Protein AF-A0A7S0M4J5-F1 (afdb_monomer)

Solvent-accessible surface area (backbone atoms only — not comparable to full-atom values): 5878 Å² total; per-residue (Å²): 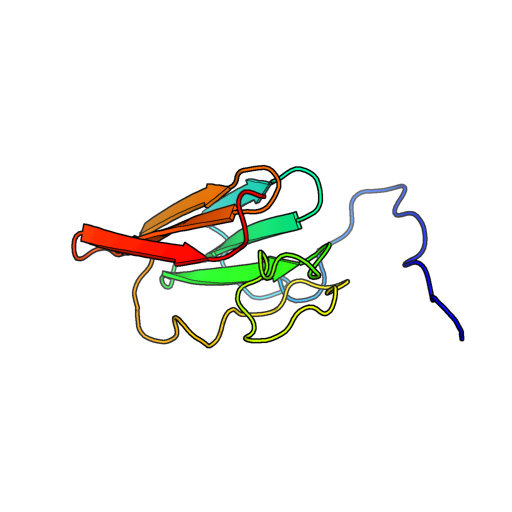135,87,80,81,70,76,76,86,80,89,62,94,67,88,58,56,75,46,85,89,55,61,70,74,47,77,42,62,32,78,52,32,39,39,37,34,29,77,84,17,48,45,29,24,28,34,58,9,75,47,28,38,48,49,73,90,51,46,64,64,36,96,42,45,37,73,29,68,83,49,67,94,48,47,40,71,48,73,48,52,44,72,30,33,30,39,37,30,30,75,89,65,56,73,48,77,41,38,41,94,121

Radius of gyration: 13.43 Å; Cα contacts (8 Å, |Δi|>4): 211; chains: 1; bounding box: 35×23×41 Å

InterPro domains:
  IPR000408 Regulator of chromosome condensation, RCC1 [PR00633] (29-47)
  IPR000408 Regulator of chromosome condensation, RCC1 [PR00633] (87-101)
  IPR000408 Regulator of chromosome condensation, RCC1 [PS50012] (40-91)
  IPR009091 Regulator of chromosome condensation 1/beta-lactamase-inhibitor protein II [G3DSA:2.130.10.30] (1-101)
  IPR009091 Regulator of chromosome condensation 1/beta-lactamase-inhibitor protein II [SSF50985] (10-99)
  IPR051625 Diverse Signaling and Regulatory Domain-Containing Protein [PTHR22872] (8-99)

pLDDT: mean 92.45, std 12.15, range [38.06, 98.62]

Nearest PDB structures (foldseek):
  8gqe-assembly1_B  TM=9.887E-01  e=7.388E-09  Arabidopsis thaliana
  4d9s-assembly1_A  TM=9.841E-01  e=1.483E-08  Arabidopsis thaliana
  6xzm-assembly2_B  TM=9.763E-01  e=1.765E-08  Arabidopsis thaliana
  6xzl-assembly1_A  TM=9.834E-01  e=2.808E-08  Arabidopsis thaliana
  6xzn-assembly2_B  TM=9.716E-01  e=7.532E-08  Arabidopsis thaliana

Organism: NCBI:txid233186

Structure (mmCIF, N/CA/C/O backbone):
data_AF-A0A7S0M4J5-F1
#
_entry.id   AF-A0A7S0M4J5-F1
#
loop_
_atom_site.group_PDB
_atom_site.id
_atom_site.type_symbol
_atom_site.label_atom_id
_atom_site.label_alt_id
_atom_site.label_comp_id
_atom_site.label_asym_id
_atom_site.label_entity_id
_atom_site.label_seq_id
_atom_site.pdbx_PDB_ins_code
_atom_site.Cartn_x
_atom_site.Cartn_y
_atom_site.Cartn_z
_atom_site.occupancy
_atom_site.B_iso_or_equiv
_atom_site.auth_seq_id
_atom_site.auth_comp_id
_atom_site.auth_asym_id
_atom_site.auth_atom_id
_atom_site.pdbx_PDB_model_num
ATOM 1 N N . ALA A 1 1 ? 12.389 -11.915 -22.606 1.00 38.06 1 ALA A N 1
ATOM 2 C CA . ALA A 1 1 ? 11.613 -11.831 -21.350 1.00 38.06 1 ALA A CA 1
ATOM 3 C C . ALA A 1 1 ? 10.851 -10.507 -21.329 1.00 38.06 1 ALA A C 1
ATOM 5 O O . ALA A 1 1 ? 11.454 -9.454 -21.161 1.00 38.06 1 ALA A O 1
ATOM 6 N N . GLY A 1 2 ? 9.556 -10.540 -21.655 1.00 42.25 2 GLY A N 1
ATOM 7 C CA . GLY A 1 2 ? 8.762 -9.344 -21.9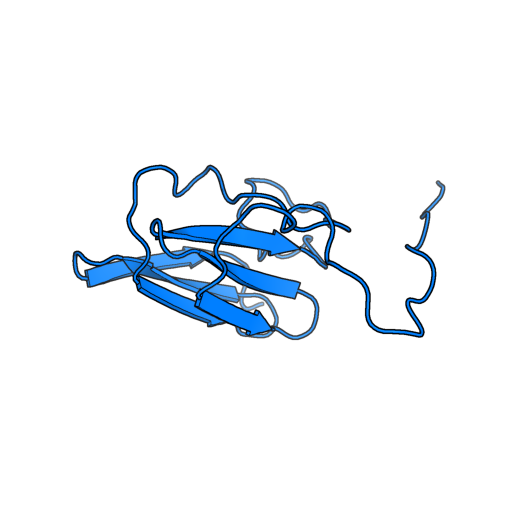38 1.00 42.25 2 GLY A CA 1
ATOM 8 C C . GLY A 1 2 ? 8.352 -8.593 -20.675 1.00 42.25 2 GLY A C 1
ATOM 9 O O . GLY A 1 2 ? 7.471 -9.037 -19.946 1.00 42.25 2 GLY A O 1
ATOM 10 N N . ARG A 1 3 ? 8.937 -7.416 -20.442 1.00 51.81 3 ARG A N 1
ATOM 11 C CA . ARG A 1 3 ? 8.340 -6.425 -19.544 1.00 51.81 3 ARG A CA 1
ATOM 12 C C . ARG A 1 3 ? 7.250 -5.691 -20.319 1.00 51.81 3 ARG A C 1
ATOM 14 O O . ARG A 1 3 ? 7.540 -4.768 -21.072 1.00 51.81 3 ARG A O 1
ATOM 21 N N . ARG A 1 4 ? 5.990 -6.097 -20.134 1.00 51.38 4 ARG A N 1
ATOM 22 C CA . ARG A 1 4 ? 4.842 -5.227 -20.423 1.00 51.38 4 ARG A CA 1
ATOM 23 C C . ARG A 1 4 ? 4.908 -4.066 -19.430 1.00 51.38 4 ARG A C 1
ATOM 25 O O . ARG A 1 4 ? 4.390 -4.165 -18.323 1.00 51.38 4 ARG A O 1
ATOM 32 N N . GLY A 1 5 ? 5.618 -2.999 -19.791 1.00 51.69 5 GLY A N 1
ATOM 33 C CA . GLY A 1 5 ? 5.471 -1.721 -19.107 1.00 51.69 5 GLY A CA 1
ATOM 34 C C . GLY A 1 5 ? 4.016 -1.295 -19.257 1.00 51.69 5 GLY A C 1
ATOM 35 O O . GLY A 1 5 ? 3.525 -1.207 -20.382 1.00 51.69 5 GLY A O 1
ATOM 36 N N . GLY A 1 6 ? 3.309 -1.117 -18.140 1.00 62.94 6 GLY A N 1
ATOM 37 C CA . GLY A 1 6 ? 1.962 -0.556 -18.162 1.00 62.94 6 GLY A CA 1
ATOM 38 C C . GLY A 1 6 ? 1.993 0.752 -18.949 1.00 62.94 6 GLY A C 1
ATOM 39 O O . GLY A 1 6 ? 2.862 1.590 -18.709 1.00 62.94 6 GLY A O 1
ATOM 40 N N . GLY A 1 7 ? 1.115 0.878 -19.947 1.00 71.56 7 GLY A N 1
ATOM 41 C CA . GLY A 1 7 ? 1.080 2.046 -20.822 1.00 71.56 7 GLY A CA 1
ATOM 42 C C . GLY A 1 7 ? 0.996 3.341 -20.015 1.00 71.56 7 GLY A C 1
ATOM 43 O O . GLY A 1 7 ? 0.346 3.388 -18.970 1.00 71.56 7 GLY A O 1
ATOM 44 N N . LYS A 1 8 ? 1.673 4.388 -20.496 1.00 79.94 8 LYS A N 1
ATOM 45 C CA . LYS A 1 8 ? 1.685 5.703 -19.850 1.00 79.94 8 LYS A CA 1
ATOM 46 C C . LYS A 1 8 ? 0.244 6.199 -19.674 1.00 79.94 8 LYS A C 1
ATOM 48 O O . LYS A 1 8 ? -0.486 6.339 -20.652 1.00 79.94 8 LYS A O 1
ATOM 53 N N . VAL A 1 9 ? -0.160 6.464 -18.435 1.00 86.25 9 VAL A N 1
ATOM 54 C CA . VAL A 1 9 ? -1.462 7.063 -18.119 1.00 86.25 9 VAL A CA 1
ATOM 55 C C . VAL A 1 9 ? -1.305 8.581 -18.210 1.00 86.25 9 VAL A C 1
ATOM 57 O O . VAL A 1 9 ? -0.593 9.175 -17.408 1.00 86.25 9 VAL A O 1
ATOM 60 N N . LEU A 1 10 ? -1.903 9.195 -19.234 1.00 91.31 10 LEU A N 1
ATOM 61 C CA . LEU A 1 10 ? -1.777 10.636 -19.521 1.00 91.31 10 LEU A CA 1
ATOM 62 C C . LEU A 1 10 ? -2.945 11.477 -18.993 1.00 91.31 10 LEU A C 1
ATOM 64 O O . LEU A 1 10 ? -2.861 12.702 -18.976 1.00 91.31 10 LEU A O 1
ATOM 68 N N . HIS A 1 11 ? -4.019 10.823 -18.556 1.00 91.88 11 HIS A N 1
ATOM 69 C CA . HIS A 1 11 ? -5.217 11.458 -18.020 1.00 91.88 11 HIS A CA 1
ATOM 70 C C . HIS A 1 11 ? -5.665 10.709 -16.761 1.00 91.88 11 HIS A C 1
ATOM 72 O O . HIS A 1 11 ? -5.438 9.496 -16.687 1.00 91.88 11 HIS A O 1
ATOM 78 N N . PRO A 1 12 ? -6.306 11.384 -15.789 1.00 94.12 12 PRO A N 1
ATOM 79 C CA . PRO A 1 12 ? -6.854 10.722 -14.613 1.00 94.12 12 PRO A CA 1
ATOM 80 C C . PRO A 1 12 ? -7.740 9.536 -15.003 1.00 94.12 12 PRO A C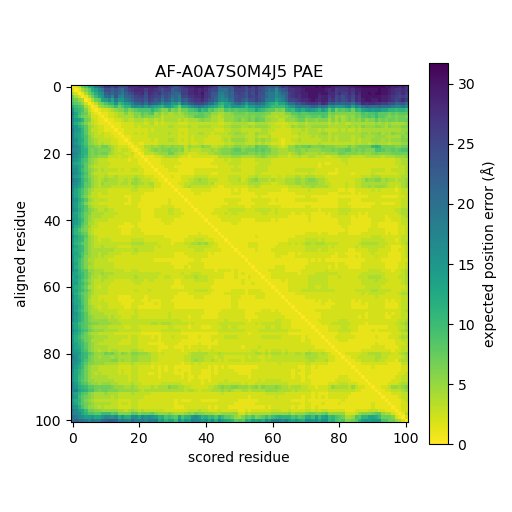 1
ATOM 82 O O . PRO A 1 12 ? -8.580 9.632 -15.898 1.00 94.12 12 PRO A O 1
ATOM 85 N N . LYS A 1 13 ? -7.540 8.406 -14.330 1.00 90.75 13 LYS A N 1
ATOM 86 C CA . LYS A 1 13 ? -8.305 7.179 -14.538 1.00 90.75 13 LYS A CA 1
ATOM 87 C C . LYS A 1 13 ? -8.588 6.550 -13.185 1.00 90.75 13 LYS A C 1
ATOM 89 O O . LYS A 1 13 ? -7.717 6.559 -12.318 1.00 90.75 13 LYS A O 1
ATOM 94 N N . LEU A 1 14 ? -9.773 5.959 -13.037 1.00 91.00 14 LEU A N 1
ATOM 95 C CA . LEU A 1 14 ? -10.077 5.119 -11.885 1.00 91.00 14 LEU A CA 1
ATOM 96 C C . LEU A 1 14 ? -9.008 4.025 -11.746 1.00 91.00 14 LEU A C 1
ATOM 98 O O . LEU A 1 14 ? -8.741 3.271 -12.691 1.00 91.00 14 LEU A O 1
ATOM 102 N N . ALA A 1 15 ? -8.380 3.965 -10.576 1.00 91.00 15 ALA A N 1
ATOM 103 C CA . ALA A 1 15 ? -7.370 2.965 -10.283 1.00 91.00 15 ALA A CA 1
ATOM 104 C C . ALA A 1 15 ? -8.015 1.574 -10.241 1.00 91.00 15 ALA A C 1
ATOM 106 O O . ALA A 1 15 ? -8.999 1.339 -9.536 1.00 91.00 15 ALA A O 1
ATOM 107 N N . ARG A 1 16 ? -7.456 0.636 -11.010 1.00 93.06 16 ARG A N 1
ATOM 108 C CA . ARG A 1 16 ? -7.900 -0.760 -10.977 1.00 93.06 16 ARG A CA 1
ATOM 109 C C . ARG A 1 16 ? -7.633 -1.347 -9.591 1.00 93.06 16 ARG A C 1
ATOM 111 O O . ARG A 1 16 ? -6.598 -1.059 -8.993 1.00 93.06 16 ARG A O 1
ATOM 118 N N . GLY A 1 17 ? -8.584 -2.139 -9.102 1.00 91.81 17 GLY A N 1
ATOM 119 C CA . GLY A 1 17 ? -8.561 -2.707 -7.753 1.00 91.81 17 GLY A CA 1
ATOM 120 C C . GLY A 1 17 ? -9.161 -1.806 -6.669 1.00 91.81 17 GLY A C 1
ATOM 121 O O . GLY A 1 17 ? -9.371 -2.288 -5.564 1.00 91.81 17 GLY A O 1
ATOM 122 N N . LEU A 1 18 ? -9.488 -0.54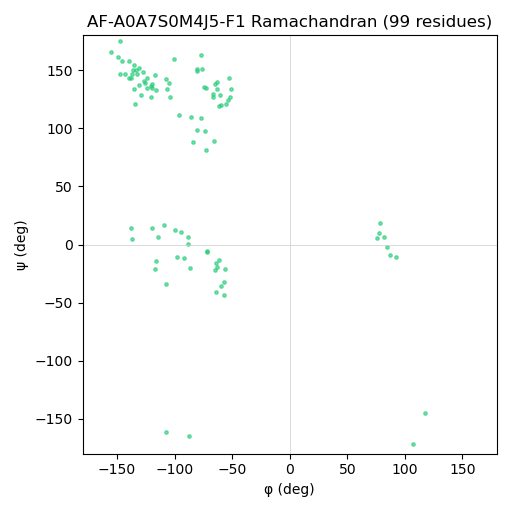0 -6.978 1.00 94.50 18 LEU A N 1
ATOM 123 C CA . LEU A 1 18 ? -10.077 0.405 -6.015 1.00 94.50 18 LEU A CA 1
ATOM 124 C C . LEU A 1 18 ? -11.519 0.834 -6.344 1.00 94.50 18 LEU A C 1
ATOM 126 O O . LEU A 1 18 ? -12.041 1.731 -5.694 1.00 94.50 18 LEU A O 1
ATOM 130 N N . GLY A 1 19 ? -12.162 0.238 -7.353 1.00 89.75 19 GLY A N 1
ATOM 131 C CA . GLY A 1 19 ? -13.463 0.707 -7.857 1.00 89.75 19 GLY A CA 1
ATOM 132 C C . GLY A 1 19 ? -14.590 0.713 -6.820 1.00 89.75 19 GLY A C 1
ATOM 133 O O . GLY A 1 19 ? -15.392 1.639 -6.817 1.00 89.75 19 GLY A O 1
ATOM 134 N N . ASP A 1 20 ? -14.585 -0.267 -5.914 1.00 89.19 20 ASP A N 1
ATOM 135 C CA . ASP A 1 20 ? -15.640 -0.472 -4.913 1.00 89.19 20 ASP A CA 1
ATOM 136 C C . ASP A 1 20 ? -15.113 -0.384 -3.473 1.00 89.19 20 ASP A C 1
ATOM 138 O O . ASP A 1 20 ? -15.772 -0.817 -2.529 1.00 89.19 20 ASP A O 1
ATOM 142 N N . VAL A 1 21 ? -13.899 0.143 -3.284 1.00 92.00 21 VAL A N 1
ATOM 143 C CA . VAL A 1 21 ? -13.290 0.242 -1.954 1.00 92.00 21 VAL A CA 1
ATOM 144 C C . VAL A 1 21 ? -13.363 1.683 -1.460 1.00 92.00 21 VAL A C 1
ATOM 146 O O . VAL A 1 21 ? -12.944 2.618 -2.141 1.00 92.00 21 VAL A O 1
ATOM 149 N N . GLY A 1 22 ? -13.905 1.875 -0.257 1.00 95.44 22 GLY A N 1
ATOM 150 C CA . GLY A 1 22 ? -14.008 3.191 0.371 1.00 95.44 22 GLY A CA 1
ATOM 151 C C . GLY A 1 22 ? -12.646 3.682 0.853 1.00 95.44 22 GLY A C 1
ATOM 152 O O . GLY A 1 22 ? -12.324 3.516 2.026 1.00 95.44 22 GLY A O 1
ATOM 153 N N . VAL A 1 23 ? -11.829 4.239 -0.045 1.00 97.31 23 VAL A N 1
ATOM 154 C CA . VAL A 1 23 ? -10.508 4.802 0.283 1.00 97.31 23 VAL A CA 1
ATOM 155 C C . VAL A 1 23 ? -10.666 6.037 1.169 1.00 97.31 23 VAL A C 1
ATOM 157 O O . VAL A 1 23 ? -11.398 6.960 0.821 1.00 97.31 23 VAL A O 1
ATOM 160 N N . VAL A 1 24 ? -9.937 6.071 2.285 1.00 97.94 24 VAL A N 1
ATOM 161 C CA . VAL A 1 24 ? -9.934 7.196 3.240 1.00 97.94 24 VAL A CA 1
ATOM 162 C C . VAL A 1 24 ? -8.573 7.879 3.354 1.00 97.94 24 VAL A C 1
ATOM 164 O O . VAL A 1 24 ? -8.502 9.039 3.749 1.00 97.94 24 VAL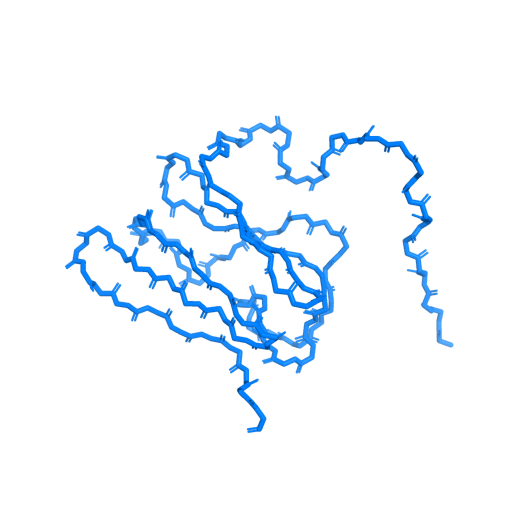 A O 1
ATOM 167 N N . GLN A 1 25 ? -7.489 7.195 2.976 1.00 97.88 25 GLN A N 1
ATOM 168 C CA . GLN A 1 25 ? -6.141 7.764 2.958 1.00 97.88 25 GLN A CA 1
ATOM 169 C C . GLN A 1 25 ? -5.307 7.151 1.822 1.00 97.88 25 GLN A C 1
ATOM 171 O O . GLN A 1 25 ? -5.442 5.971 1.499 1.00 97.88 25 GLN A O 1
ATOM 176 N N . LEU A 1 26 ? -4.414 7.958 1.243 1.00 97.12 26 LEU A N 1
ATOM 177 C CA . LEU A 1 26 ? -3.385 7.561 0.278 1.00 97.12 26 LEU A CA 1
ATOM 178 C C . LEU A 1 26 ? -2.018 8.037 0.777 1.00 97.12 26 LEU A C 1
ATOM 180 O O . LEU A 1 26 ? -1.889 9.174 1.229 1.00 97.12 26 LEU A O 1
ATOM 184 N N . VAL A 1 27 ? -0.998 7.197 0.624 1.00 97.81 27 VAL A N 1
ATOM 185 C CA . VAL A 1 27 ? 0.413 7.564 0.788 1.00 97.81 27 VAL A CA 1
ATOM 186 C C . VAL A 1 27 ? 1.246 7.027 -0.372 1.00 97.81 27 VAL A C 1
ATOM 188 O O . VAL A 1 27 ? 0.925 5.995 -0.969 1.00 97.81 27 VAL A O 1
ATOM 191 N N . CYS A 1 28 ? 2.318 7.741 -0.703 1.00 96.19 28 CYS A N 1
ATOM 192 C CA . CYS A 1 28 ? 3.217 7.399 -1.799 1.00 96.19 28 CYS A CA 1
ATOM 193 C C . CYS A 1 28 ? 4.665 7.402 -1.306 1.00 96.19 28 CYS A C 1
ATOM 195 O O . CYS A 1 28 ? 5.116 8.380 -0.709 1.00 96.19 28 CYS A O 1
ATOM 197 N N . GLY A 1 29 ? 5.385 6.316 -1.584 1.00 91.38 29 GLY A N 1
ATOM 198 C CA . GLY A 1 29 ? 6.843 6.278 -1.547 1.00 91.38 29 GLY A CA 1
ATOM 199 C C . GLY A 1 29 ? 7.436 6.711 -2.890 1.00 91.38 29 GLY A C 1
ATOM 200 O O . GLY A 1 29 ? 6.740 7.244 -3.755 1.00 91.38 29 GLY A O 1
ATOM 201 N N . GLU A 1 30 ? 8.724 6.437 -3.103 1.00 92.31 30 GLU A N 1
ATOM 202 C CA . GLU A 1 30 ? 9.416 6.786 -4.357 1.00 92.31 30 GLU A CA 1
ATOM 203 C C . GLU A 1 30 ? 8.831 6.027 -5.559 1.00 92.31 30 GLU A C 1
ATOM 205 O O . GLU A 1 30 ? 8.657 6.586 -6.643 1.00 92.31 30 GLU A O 1
ATOM 210 N N . ARG A 1 31 ? 8.517 4.736 -5.379 1.00 94.31 31 ARG A N 1
ATOM 211 C CA . ARG A 1 31 ? 8.048 3.859 -6.469 1.00 94.31 31 ARG A CA 1
ATOM 212 C C . ARG A 1 31 ? 6.901 2.932 -6.090 1.00 94.31 31 ARG A C 1
ATOM 214 O O . ARG A 1 31 ? 6.618 1.992 -6.837 1.00 94.31 31 ARG A O 1
ATOM 221 N N . HIS A 1 32 ? 6.239 3.173 -4.966 1.00 96.88 32 HIS A N 1
ATOM 222 C CA . HIS A 1 32 ? 5.035 2.453 -4.568 1.00 96.88 32 HIS A CA 1
ATOM 223 C C . HIS A 1 32 ? 4.013 3.390 -3.945 1.00 96.88 32 HIS A C 1
ATOM 225 O O . HIS A 1 32 ? 4.339 4.465 -3.446 1.00 96.88 32 HIS A O 1
ATOM 231 N N . SER A 1 33 ? 2.765 2.960 -3.979 1.00 97.75 33 SER A N 1
ATOM 232 C CA . SER A 1 33 ? 1.648 3.655 -3.361 1.00 97.75 33 SER A CA 1
ATOM 233 C C . SER A 1 33 ? 0.896 2.682 -2.474 1.00 97.75 33 SER A C 1
ATOM 235 O O . SER A 1 33 ? 0.847 1.482 -2.762 1.00 97.75 33 SER A O 1
ATOM 237 N N . VAL A 1 34 ? 0.322 3.208 -1.397 1.00 98.38 34 VAL A N 1
ATOM 238 C CA . VAL A 1 34 ? -0.485 2.451 -0.445 1.00 98.38 34 VAL A CA 1
ATOM 239 C C . VAL A 1 34 ? -1.735 3.255 -0.126 1.00 98.38 34 VAL A C 1
ATOM 241 O O . VAL A 1 34 ? -1.657 4.455 0.131 1.00 98.38 34 VAL A O 1
ATOM 244 N N . VAL A 1 35 ? -2.890 2.603 -0.140 1.00 98.31 35 VAL A N 1
ATOM 245 C CA . VAL A 1 35 ? -4.150 3.195 0.314 1.00 98.31 35 VAL A CA 1
ATOM 246 C C . VAL A 1 35 ? -4.686 2.446 1.515 1.00 98.31 35 VAL A C 1
ATOM 248 O O . VAL A 1 35 ? -4.543 1.226 1.609 1.00 98.31 35 VAL A O 1
ATOM 251 N N . LEU A 1 36 ? -5.325 3.205 2.396 1.00 98.62 36 LEU A N 1
ATOM 252 C CA . LEU A 1 36 ? -6.114 2.720 3.515 1.00 98.62 36 LEU A CA 1
ATOM 253 C C . LEU A 1 36 ? -7.590 2.936 3.204 1.00 98.62 36 LEU A C 1
ATOM 255 O O . LEU A 1 36 ? -7.994 4.010 2.743 1.00 98.62 36 LEU A O 1
ATOM 259 N N . THR A 1 37 ? -8.389 1.912 3.459 1.00 98.06 37 THR A N 1
ATOM 260 C CA . THR A 1 37 ? -9.843 1.938 3.315 1.00 98.06 37 THR A CA 1
ATOM 261 C C . THR A 1 37 ? -10.525 2.133 4.665 1.00 98.06 37 THR A C 1
ATOM 263 O O . THR A 1 37 ? -9.939 1.890 5.716 1.00 98.06 37 THR A O 1
ATOM 266 N N . GLY A 1 38 ? -11.781 2.582 4.643 1.00 96.62 38 GLY A N 1
ATOM 267 C CA . GLY A 1 38 ? -12.562 2.853 5.854 1.00 96.62 38 GLY A CA 1
ATOM 268 C C . GLY A 1 38 ? -12.843 1.619 6.720 1.00 96.62 38 GLY A C 1
ATOM 269 O O . GLY A 1 38 ? -13.190 1.772 7.883 1.00 96.62 38 GLY A O 1
ATOM 270 N N . ASP A 1 39 ? -12.666 0.410 6.178 1.00 96.25 39 ASP A N 1
ATOM 271 C CA . ASP A 1 39 ? -12.737 -0.858 6.920 1.00 96.25 39 ASP A CA 1
ATOM 272 C C . ASP A 1 39 ? -11.386 -1.281 7.538 1.00 96.25 39 ASP A C 1
ATOM 274 O O . ASP A 1 39 ? -11.260 -2.394 8.044 1.00 96.25 39 ASP A O 1
ATOM 278 N N . GLY A 1 40 ? -10.359 -0.429 7.460 1.00 97.81 40 GLY A N 1
ATOM 279 C CA . GLY A 1 40 ? -9.028 -0.703 7.998 1.00 97.81 40 GLY A CA 1
ATOM 280 C C . GLY A 1 40 ? -8.130 -1.556 7.096 1.00 97.81 40 GLY A C 1
ATOM 281 O O . GLY A 1 40 ? -7.036 -1.928 7.519 1.00 97.81 40 GLY A O 1
ATOM 282 N N . SER A 1 41 ? -8.544 -1.883 5.866 1.00 98.19 41 SER A N 1
ATOM 283 C CA . SER A 1 41 ? -7.717 -2.660 4.933 1.00 98.19 41 SER A CA 1
ATOM 284 C C . SER A 1 41 ? -6.669 -1.805 4.211 1.00 98.19 41 SER A C 1
ATOM 286 O O . SER A 1 41 ? -6.894 -0.643 3.878 1.00 98.19 41 SER A O 1
ATOM 288 N N . LEU A 1 42 ? -5.529 -2.420 3.878 1.00 98.50 42 LEU A N 1
ATOM 289 C CA . LEU A 1 42 ? -4.501 -1.808 3.034 1.00 98.50 42 LEU A CA 1
ATOM 290 C C . LEU A 1 42 ? -4.453 -2.428 1.639 1.00 98.50 42 LEU A C 1
ATOM 292 O O . LEU A 1 42 ? -4.552 -3.649 1.477 1.00 98.50 42 LEU A O 1
ATOM 296 N N . TYR A 1 43 ? -4.219 -1.581 0.639 1.00 98.62 43 TYR A N 1
ATOM 297 C CA . TYR A 1 43 ? -3.894 -1.988 -0.726 1.00 98.62 43 TYR A CA 1
ATOM 298 C C . TYR A 1 43 ? -2.614 -1.296 -1.168 1.00 98.62 43 TYR A C 1
ATOM 300 O O . TYR A 1 43 ? -2.433 -0.115 -0.887 1.00 98.62 43 TYR A O 1
ATOM 308 N N . SER A 1 44 ? -1.745 -1.999 -1.891 1.00 98.38 44 SER A N 1
ATOM 309 C CA . SER A 1 44 ? -0.495 -1.438 -2.402 1.00 98.38 44 SER A CA 1
ATOM 310 C C . SER A 1 44 ? -0.250 -1.813 -3.862 1.00 98.38 44 SER A C 1
ATOM 312 O O . SER A 1 44 ? -0.790 -2.794 -4.385 1.00 98.38 44 SER A O 1
ATOM 314 N N . TRP A 1 45 ? 0.526 -0.977 -4.552 1.00 97.88 45 TRP A N 1
ATOM 315 C CA . TRP A 1 45 ? 0.990 -1.228 -5.916 1.00 97.88 45 TRP A CA 1
ATOM 316 C C . TRP A 1 45 ? 2.278 -0.462 -6.223 1.00 97.88 45 TRP A C 1
ATOM 318 O O . TRP A 1 45 ? 2.669 0.448 -5.495 1.00 97.88 45 TRP A O 1
ATOM 328 N N . GLY A 1 46 ? 2.947 -0.834 -7.315 1.00 96.56 46 GLY A N 1
ATOM 329 C CA . GLY A 1 46 ? 4.205 -0.246 -7.767 1.00 96.56 46 GLY A CA 1
ATOM 330 C C . GLY A 1 46 ? 5.366 -1.242 -7.784 1.00 96.56 46 GLY A C 1
ATOM 331 O O . GLY A 1 46 ? 5.206 -2.418 -8.127 1.00 96.56 46 GLY A O 1
ATOM 332 N N . ARG A 1 47 ? 6.567 -0.754 -7.464 1.00 95.75 47 ARG A N 1
ATOM 333 C CA . ARG A 1 47 ? 7.810 -1.533 -7.406 1.00 95.75 47 ARG A CA 1
ATOM 334 C C . ARG A 1 47 ? 7.808 -2.440 -6.170 1.00 95.75 47 ARG A C 1
ATOM 336 O O . ARG A 1 47 ? 7.469 -1.986 -5.088 1.00 95.75 47 ARG A O 1
ATOM 343 N N . GLY A 1 48 ? 8.197 -3.703 -6.350 1.00 96.19 48 GLY A N 1
ATOM 344 C CA . GLY A 1 48 ? 8.204 -4.717 -5.287 1.00 96.19 48 GLY A CA 1
ATOM 345 C C . GLY A 1 48 ? 9.535 -5.333 -4.831 1.00 96.19 48 GLY A C 1
ATOM 346 O O . GLY A 1 48 ? 9.501 -5.957 -3.779 1.00 96.19 48 GLY A O 1
ATOM 347 N N . PRO A 1 49 ? 10.695 -5.209 -5.520 1.00 95.88 49 PRO A N 1
ATOM 348 C CA . PRO A 1 49 ? 11.919 -5.914 -5.117 1.00 95.88 49 PRO A CA 1
ATOM 349 C C . PRO A 1 49 ? 12.423 -5.682 -3.690 1.00 95.88 49 PRO A C 1
ATOM 351 O O . PRO A 1 49 ? 13.169 -6.520 -3.199 1.00 95.88 49 PRO A O 1
ATOM 354 N N . SER A 1 50 ? 12.038 -4.590 -3.025 1.00 96.06 50 SER A N 1
ATOM 355 C CA . SER A 1 50 ? 12.415 -4.340 -1.626 1.00 96.06 50 SER A CA 1
ATOM 356 C C . SER A 1 50 ? 11.422 -4.954 -0.633 1.00 96.06 50 SER A C 1
ATOM 358 O O . SER A 1 50 ? 11.576 -4.769 0.565 1.00 96.06 50 SER A O 1
ATOM 360 N N . GLY A 1 51 ? 10.365 -5.623 -1.105 1.00 96.88 51 GLY A N 1
ATOM 361 C CA . GLY A 1 51 ? 9.268 -6.127 -0.278 1.00 96.88 51 GLY A CA 1
ATOM 362 C C . GLY A 1 51 ? 8.283 -5.046 0.180 1.00 96.88 51 GLY A C 1
ATOM 363 O O . GLY A 1 51 ? 7.359 -5.358 0.924 1.00 96.88 51 GLY A O 1
ATOM 364 N N . GLN A 1 52 ? 8.420 -3.795 -0.285 1.00 97.56 52 GLN A N 1
ATOM 365 C CA . GLN A 1 52 ? 7.658 -2.624 0.195 1.00 97.56 52 GLN A CA 1
ATOM 366 C C . GLN A 1 52 ? 6.136 -2.717 -0.010 1.00 97.56 52 GLN A C 1
ATOM 368 O O . GLN A 1 52 ? 5.375 -1.937 0.565 1.00 97.56 52 GLN A O 1
ATOM 373 N N . LEU A 1 53 ? 5.686 -3.677 -0.819 1.00 98.06 53 LEU A N 1
ATOM 374 C CA . LEU A 1 53 ? 4.273 -3.904 -1.109 1.00 98.06 53 LEU A CA 1
ATOM 375 C C . LEU A 1 53 ? 3.589 -4.823 -0.082 1.00 98.06 53 LEU A C 1
ATOM 377 O O . LEU A 1 53 ? 2.371 -4.769 0.041 1.00 98.06 53 LEU A O 1
ATOM 381 N N . GLY A 1 54 ? 4.340 -5.626 0.682 1.00 98.00 54 GLY A N 1
ATOM 382 C CA . GLY A 1 54 ? 3.785 -6.423 1.788 1.00 98.00 54 GLY A CA 1
ATOM 383 C C . GLY A 1 54 ? 3.053 -7.708 1.376 1.00 98.00 54 GLY A C 1
ATOM 384 O O . GLY A 1 54 ? 2.284 -8.256 2.159 1.00 98.00 54 GLY A O 1
ATOM 385 N N . HIS A 1 55 ? 3.272 -8.217 0.159 1.00 98.31 55 HIS A N 1
ATOM 386 C CA . HIS A 1 55 ? 2.558 -9.398 -0.358 1.00 98.31 55 HIS A CA 1
ATOM 387 C C . HIS A 1 55 ? 3.292 -10.735 -0.163 1.00 98.31 55 HIS A C 1
ATOM 389 O O . HIS A 1 55 ? 2.888 -11.735 -0.748 1.00 98.31 55 HIS A O 1
ATOM 395 N N . GLY A 1 56 ? 4.374 -10.761 0.622 1.00 97.38 56 GLY A N 1
ATOM 396 C CA . GLY A 1 56 ? 5.171 -11.974 0.850 1.00 97.38 56 GLY A CA 1
ATOM 397 C C . GLY A 1 56 ? 6.115 -12.349 -0.300 1.00 97.38 56 GLY A C 1
ATOM 398 O O . GLY A 1 56 ? 6.697 -13.428 -0.283 1.00 97.38 56 GLY A O 1
ATOM 399 N N . ASP A 1 57 ? 6.291 -11.468 -1.288 1.00 97.00 57 ASP A N 1
ATOM 400 C CA . ASP A 1 57 ? 7.224 -11.643 -2.404 1.00 97.00 57 ASP A CA 1
ATOM 401 C C . ASP A 1 57 ? 7.807 -10.295 -2.884 1.00 97.00 57 ASP A C 1
ATOM 403 O O . ASP A 1 57 ? 7.418 -9.225 -2.407 1.00 97.00 57 ASP A O 1
ATOM 407 N N . GLY A 1 58 ? 8.753 -10.355 -3.830 1.00 96.19 58 GLY A N 1
ATOM 408 C CA . GLY A 1 58 ? 9.445 -9.193 -4.403 1.00 96.19 58 GLY A CA 1
ATOM 409 C C . GLY A 1 58 ? 8.918 -8.709 -5.764 1.00 96.19 58 GLY A C 1
ATOM 410 O O . GLY A 1 58 ? 9.601 -7.945 -6.454 1.00 96.19 58 GLY A O 1
ATOM 411 N N . PHE A 1 59 ? 7.753 -9.169 -6.228 1.00 97.50 59 PHE A N 1
ATOM 412 C CA . PHE A 1 59 ? 7.245 -8.798 -7.555 1.00 97.50 59 PHE A CA 1
ATOM 413 C C . PHE A 1 59 ? 6.582 -7.408 -7.554 1.00 97.50 59 PHE A C 1
ATOM 415 O O . PHE A 1 59 ? 6.033 -6.940 -6.561 1.00 97.50 59 PHE A O 1
ATOM 422 N N . GLY A 1 60 ? 6.615 -6.698 -8.682 1.00 96.94 60 GLY A N 1
ATOM 423 C CA . GLY A 1 60 ? 5.850 -5.453 -8.821 1.00 96.94 60 GLY A CA 1
ATOM 424 C C . GLY A 1 60 ? 4.362 -5.728 -9.046 1.00 96.94 60 GLY A C 1
ATOM 425 O O . GLY A 1 60 ? 4.011 -6.739 -9.653 1.00 96.94 60 GLY A O 1
ATOM 426 N N . ARG A 1 61 ? 3.494 -4.808 -8.614 1.00 97.12 61 ARG A N 1
ATOM 427 C CA . ARG A 1 61 ? 2.058 -4.824 -8.943 1.00 97.12 61 ARG A CA 1
ATOM 428 C C . ARG A 1 61 ? 1.711 -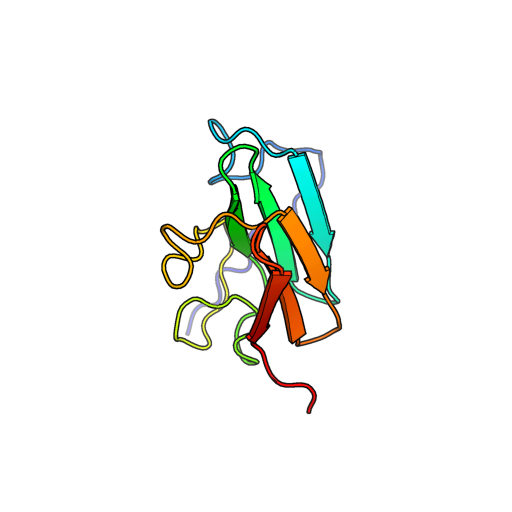3.600 -9.770 1.00 97.12 61 ARG A C 1
ATOM 430 O O . ARG A 1 61 ? 2.113 -2.491 -9.438 1.00 97.12 61 ARG A O 1
ATOM 437 N N . THR A 1 62 ? 0.971 -3.800 -10.853 1.00 94.38 62 THR A N 1
ATOM 438 C CA . THR A 1 62 ? 0.511 -2.701 -11.719 1.00 94.38 62 THR A CA 1
ATOM 439 C C . THR A 1 62 ? -0.864 -2.168 -11.320 1.00 94.38 62 THR A C 1
ATOM 441 O O . THR A 1 62 ? -1.262 -1.106 -11.789 1.00 94.38 62 THR A O 1
ATOM 444 N N . GLU A 1 63 ? -1.563 -2.880 -10.438 1.00 95.31 63 GLU A N 1
ATOM 445 C CA . GLU A 1 63 ? -2.903 -2.563 -9.951 1.00 95.31 63 GLU A CA 1
ATOM 446 C C . GLU A 1 63 ? -2.920 -2.640 -8.425 1.00 95.31 63 GLU A C 1
ATOM 448 O O . GLU A 1 63 ? -2.135 -3.392 -7.834 1.00 95.31 63 GLU A O 1
ATOM 453 N N . ALA A 1 64 ? -3.810 -1.872 -7.793 1.00 97.62 64 ALA A N 1
ATOM 454 C CA . ALA A 1 64 ? -3.950 -1.887 -6.346 1.00 97.62 64 ALA A CA 1
ATOM 455 C C . ALA A 1 64 ? -4.364 -3.285 -5.885 1.00 97.62 64 ALA A C 1
ATOM 457 O O . ALA A 1 64 ? -5.404 -3.806 -6.283 1.00 97.62 64 ALA A O 1
ATOM 458 N N . THR A 1 65 ? -3.526 -3.900 -5.057 1.00 98.31 65 THR A N 1
ATOM 459 C CA . THR A 1 65 ? -3.719 -5.269 -4.580 1.00 98.31 65 THR A CA 1
ATOM 460 C C . THR A 1 65 ? -3.805 -5.254 -3.064 1.00 98.31 65 THR A C 1
ATOM 462 O O . THR A 1 65 ? -3.019 -4.571 -2.411 1.00 98.31 65 THR A O 1
ATOM 465 N N . ARG A 1 66 ? -4.750 -6.000 -2.485 1.00 98.12 66 ARG A N 1
ATOM 466 C CA . ARG A 1 66 ? -4.927 -6.053 -1.029 1.00 98.12 66 ARG A CA 1
ATOM 467 C C . ARG A 1 66 ? -3.709 -6.687 -0.349 1.00 98.12 66 ARG A C 1
ATOM 469 O O . ARG A 1 66 ? -3.192 -7.709 -0.806 1.00 98.12 66 ARG A O 1
ATOM 476 N N . ILE A 1 67 ? -3.279 -6.115 0.771 1.00 98.38 67 ILE A N 1
ATOM 477 C CA . ILE A 1 67 ? -2.245 -6.687 1.639 1.00 98.38 67 ILE A CA 1
ATOM 478 C C . ILE A 1 67 ? -2.911 -7.701 2.576 1.00 98.38 67 ILE A C 1
ATOM 480 O O . ILE A 1 67 ? -3.349 -7.373 3.676 1.00 98.38 67 ILE A O 1
ATOM 484 N N . VAL A 1 68 ? -3.017 -8.951 2.124 1.00 98.19 68 VAL A N 1
ATOM 485 C CA . VAL A 1 68 ? -3.718 -10.021 2.863 1.00 98.19 68 VAL A CA 1
ATOM 486 C C . VAL A 1 68 ? -3.050 -10.395 4.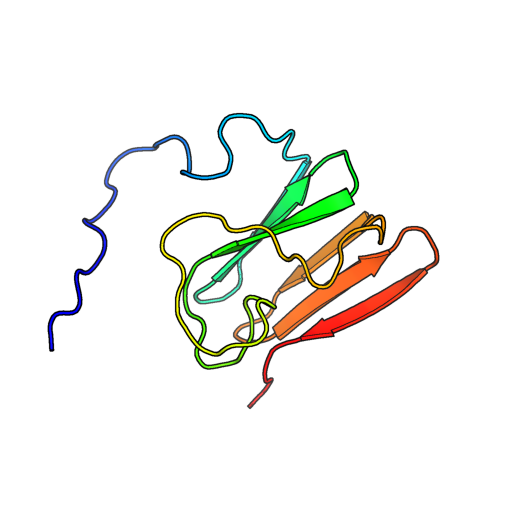189 1.00 98.19 68 VAL A C 1
ATOM 488 O O . VAL A 1 68 ? -3.721 -10.895 5.084 1.00 98.19 68 VAL A O 1
ATOM 491 N N . ALA A 1 69 ? -1.755 -10.106 4.347 1.00 98.00 69 ALA A N 1
ATOM 492 C CA . ALA A 1 69 ? -1.009 -10.379 5.576 1.00 98.00 69 ALA A CA 1
ATOM 493 C C . ALA A 1 69 ? -1.524 -9.596 6.801 1.00 98.00 69 ALA A C 1
ATOM 495 O O . ALA A 1 69 ? -1.245 -9.989 7.927 1.00 98.00 69 ALA A O 1
ATOM 496 N N . LEU A 1 70 ? -2.279 -8.511 6.587 1.00 97.75 70 LEU A N 1
ATOM 497 C CA . LEU A 1 70 ? -2.884 -7.688 7.642 1.00 97.75 70 LEU A CA 1
ATOM 498 C C . LEU A 1 70 ? -4.411 -7.844 7.701 1.00 97.75 70 LEU A C 1
ATOM 500 O O . LEU A 1 70 ? -5.109 -7.010 8.272 1.00 97.75 70 LEU A O 1
ATOM 504 N N . GLN A 1 71 ? -4.968 -8.895 7.094 1.00 96.38 71 GLN A N 1
ATOM 505 C CA . GLN A 1 71 ? -6.405 -9.137 7.159 1.00 96.38 71 GLN A CA 1
ATOM 506 C C . GLN A 1 71 ? -6.856 -9.339 8.614 1.00 96.38 71 GLN A C 1
ATOM 508 O O . GLN A 1 71 ? -6.307 -10.166 9.336 1.00 96.38 71 GLN A O 1
ATOM 513 N N . GLY A 1 72 ? -7.887 -8.596 9.021 1.00 95.75 72 GLY A N 1
ATOM 514 C CA . GLY A 1 72 ? -8.401 -8.615 10.394 1.00 95.75 72 GLY A CA 1
ATOM 515 C C . GLY A 1 72 ? -7.655 -7.692 11.359 1.00 95.75 72 GLY A C 1
ATOM 516 O O . GLY A 1 72 ? -8.067 -7.581 12.509 1.00 95.75 72 GLY A O 1
ATOM 517 N N . VAL A 1 73 ? -6.607 -6.999 10.903 1.00 97.88 73 VAL A N 1
ATOM 518 C CA . VAL A 1 73 ? -5.938 -5.940 11.664 1.00 97.88 73 VAL A CA 1
ATOM 519 C C . VAL A 1 73 ? -6.522 -4.593 11.221 1.00 97.88 73 VAL A C 1
ATOM 521 O O . VAL A 1 73 ? -6.289 -4.194 10.079 1.00 97.88 73 VAL A O 1
ATOM 524 N N . PRO A 1 74 ? -7.281 -3.879 12.072 1.00 97.12 74 PRO A N 1
ATOM 525 C CA . PRO A 1 74 ? -7.869 -2.597 11.697 1.00 97.12 74 PRO A CA 1
ATOM 526 C C . PRO A 1 74 ? -6.779 -1.519 11.662 1.00 97.12 74 PRO A C 1
ATOM 528 O O . PRO A 1 74 ? -6.378 -0.987 12.699 1.00 97.12 74 PRO A O 1
ATOM 531 N N . ILE A 1 75 ? -6.253 -1.219 10.473 1.00 98.56 75 ILE A N 1
ATOM 532 C CA . ILE A 1 75 ? -5.243 -0.171 10.302 1.00 98.56 75 ILE A CA 1
ATOM 533 C C . ILE A 1 75 ? -5.898 1.206 10.403 1.00 98.56 75 ILE A C 1
ATOM 535 O O . ILE A 1 75 ? -6.934 1.465 9.801 1.00 98.56 75 ILE A O 1
ATOM 539 N N . LYS A 1 76 ? -5.257 2.110 11.148 1.00 98.38 76 LYS A N 1
ATOM 540 C CA . LYS A 1 76 ? -5.712 3.489 11.354 1.00 98.38 76 LYS A CA 1
ATOM 541 C C . LYS A 1 76 ? -4.856 4.512 10.616 1.00 98.38 76 LYS A C 1
ATOM 543 O O . LYS A 1 76 ? -5.359 5.556 10.212 1.00 98.38 76 LYS A O 1
ATOM 548 N N . GLN A 1 77 ? -3.556 4.254 10.493 1.00 98.25 77 GLN A N 1
ATOM 549 C CA . GLN A 1 77 ? -2.614 5.168 9.849 1.00 98.25 77 GLN A CA 1
ATOM 550 C C . GLN A 1 77 ? -1.567 4.397 9.061 1.00 98.25 77 GLN A C 1
ATOM 552 O O . GLN A 1 77 ? -1.146 3.311 9.457 1.00 98.25 77 GLN A O 1
ATOM 557 N N . VAL A 1 78 ? -1.121 4.993 7.959 1.00 98.38 78 VAL A N 1
ATOM 558 C CA . VAL A 1 78 ? -0.060 4.460 7.105 1.00 98.38 78 VAL A CA 1
ATOM 559 C C . VAL A 1 78 ? 0.898 5.577 6.690 1.00 98.38 78 VAL A C 1
ATOM 561 O O . VAL A 1 78 ? 0.485 6.724 6.523 1.00 98.38 78 VAL A O 1
ATOM 564 N N . SER A 1 79 ? 2.178 5.243 6.540 1.00 97.88 79 SER A N 1
ATOM 565 C CA . SER A 1 79 ? 3.229 6.111 6.008 1.00 97.88 79 SER A CA 1
ATOM 566 C C . SER A 1 79 ? 4.242 5.288 5.210 1.00 97.88 79 SER A C 1
ATOM 568 O O . SER A 1 79 ? 4.365 4.075 5.392 1.00 97.88 79 SER A O 1
ATOM 570 N N . THR A 1 80 ? 4.969 5.940 4.309 1.00 96.56 80 THR A N 1
ATOM 571 C CA . THR A 1 80 ? 5.924 5.298 3.399 1.00 96.56 80 THR A CA 1
ATOM 572 C C . THR A 1 80 ? 7.209 6.106 3.288 1.00 96.56 80 THR A C 1
ATOM 574 O O . THR A 1 80 ? 7.171 7.333 3.238 1.00 96.56 80 THR A O 1
ATOM 577 N N . SER A 1 81 ? 8.339 5.409 3.183 1.00 93.81 81 SER A N 1
ATOM 578 C CA . SER A 1 81 ? 9.615 5.955 2.709 1.00 93.81 81 SER A CA 1
ATOM 579 C C . SER A 1 81 ? 9.928 5.417 1.302 1.00 93.81 81 SER A C 1
ATOM 581 O O . SER A 1 81 ? 9.033 4.938 0.604 1.00 93.81 81 SER A O 1
ATOM 583 N N . GLU A 1 82 ? 11.183 5.487 0.851 1.00 93.00 82 GLU A N 1
ATOM 584 C CA . GLU A 1 82 ? 11.605 4.984 -0.465 1.00 93.00 82 GLU A CA 1
ATOM 585 C C . GLU A 1 82 ? 11.289 3.491 -0.657 1.00 93.00 82 GLU A C 1
ATOM 587 O O . GLU A 1 82 ? 10.808 3.058 -1.709 1.00 93.00 82 GLU A O 1
ATOM 592 N N . HIS A 1 83 ? 11.557 2.687 0.370 1.00 94.50 83 HIS A N 1
ATOM 593 C CA . HIS A 1 83 ? 11.515 1.227 0.290 1.00 94.50 83 HIS A CA 1
ATOM 594 C C . HIS A 1 83 ? 10.852 0.568 1.499 1.00 94.50 83 HIS A C 1
ATOM 596 O O . HIS A 1 83 ? 10.836 -0.659 1.586 1.00 94.50 83 HIS A O 1
ATOM 602 N N . VAL A 1 84 ? 10.313 1.363 2.423 1.00 96.25 84 VAL A N 1
ATOM 603 C CA . VAL A 1 84 ? 9.666 0.886 3.644 1.00 96.25 84 VAL A CA 1
ATOM 604 C C . VAL A 1 84 ? 8.248 1.431 3.708 1.00 96.25 84 VAL A C 1
ATOM 606 O O . VAL A 1 84 ? 7.986 2.576 3.334 1.00 96.25 84 VAL A O 1
ATOM 609 N N . THR A 1 85 ? 7.337 0.608 4.207 1.00 97.62 85 THR A N 1
ATOM 610 C CA . THR A 1 85 ? 5.988 1.016 4.585 1.00 97.62 85 THR A CA 1
ATOM 611 C C . THR A 1 85 ? 5.795 0.732 6.067 1.00 97.62 85 THR A C 1
ATOM 613 O O . THR A 1 85 ? 6.225 -0.310 6.565 1.00 97.62 85 THR A O 1
ATOM 616 N N . VAL A 1 86 ? 5.158 1.670 6.761 1.00 97.94 86 VAL A N 1
ATOM 617 C CA . VAL A 1 86 ? 4.799 1.559 8.173 1.00 97.94 86 VAL A CA 1
ATOM 618 C C . VAL A 1 86 ? 3.299 1.773 8.306 1.00 97.94 86 VAL A C 1
ATOM 620 O O . VAL A 1 86 ? 2.751 2.705 7.718 1.00 97.94 86 VAL A O 1
ATOM 623 N N . ALA A 1 87 ? 2.636 0.930 9.088 1.00 98.38 87 ALA A N 1
ATOM 624 C CA . ALA A 1 87 ? 1.225 1.065 9.412 1.00 98.38 87 ALA A CA 1
ATOM 625 C C . ALA A 1 87 ? 0.998 0.906 10.915 1.00 98.38 87 ALA A C 1
ATOM 627 O O . ALA A 1 87 ? 1.697 0.134 11.563 1.00 98.38 87 ALA A O 1
ATOM 628 N N . VAL A 1 88 ? 0.020 1.623 11.458 1.00 98.62 88 VAL A N 1
ATOM 629 C CA . VAL A 1 88 ? -0.367 1.545 12.871 1.00 98.62 88 VAL A CA 1
ATOM 630 C C . VAL A 1 88 ? -1.825 1.112 12.953 1.00 98.62 88 VAL A C 1
ATOM 632 O O . VAL A 1 88 ? -2.691 1.711 12.305 1.00 98.62 88 VAL A O 1
ATOM 635 N N . ALA A 1 89 ? -2.087 0.061 13.725 1.00 98.38 89 ALA A N 1
ATOM 636 C CA . ALA A 1 89 ? -3.426 -0.442 14.001 1.00 98.38 89 ALA A CA 1
ATOM 637 C C . ALA A 1 89 ? -4.160 0.422 15.035 1.00 98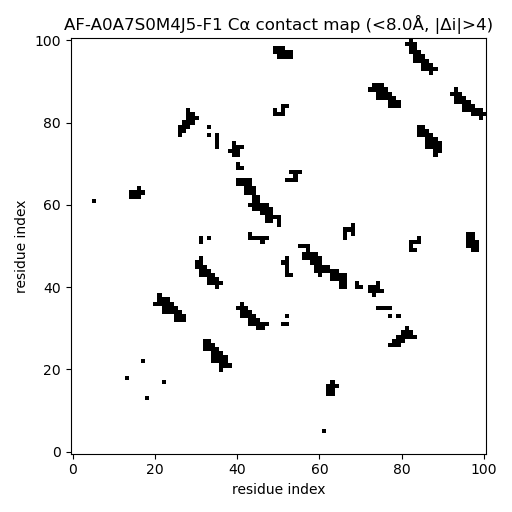.38 89 ALA A C 1
ATOM 639 O O . ALA A 1 89 ? -3.546 1.175 15.790 1.00 98.38 89 ALA A O 1
ATOM 640 N N . GLU A 1 90 ? -5.483 0.287 15.120 1.00 96.88 90 GLU A N 1
ATOM 641 C CA . GLU A 1 90 ? -6.283 0.964 16.150 1.00 96.88 90 GLU A CA 1
ATOM 642 C C . GLU A 1 90 ? -5.837 0.626 17.580 1.00 96.88 90 GLU A C 1
ATOM 644 O O . GLU A 1 90 ? -5.885 1.494 18.451 1.00 96.88 90 GLU A O 1
ATOM 649 N N . GLY A 1 91 ? -5.343 -0.597 17.805 1.00 95.12 91 GLY A N 1
ATOM 650 C CA . GLY A 1 91 ? -4.783 -1.040 19.087 1.00 95.12 91 GLY A CA 1
ATOM 651 C C . GLY A 1 91 ? -3.422 -0.427 19.443 1.00 95.12 91 GLY A C 1
ATOM 652 O O . GLY A 1 91 ? -2.935 -0.648 20.546 1.00 95.12 91 GLY A O 1
ATOM 653 N N . GLY A 1 92 ? -2.810 0.346 18.538 1.00 95.38 92 GLY A N 1
ATOM 654 C CA . GLY A 1 92 ? -1.505 0.985 18.733 1.00 95.38 92 GLY A CA 1
ATOM 655 C C . GLY A 1 92 ? -0.310 0.171 18.228 1.00 95.38 92 GLY A C 1
ATOM 656 O O . GLY A 1 92 ? 0.780 0.729 18.106 1.00 95.38 92 GLY A O 1
ATOM 657 N N . ASP A 1 93 ? -0.507 -1.102 17.877 1.00 98.12 93 ASP A N 1
ATOM 658 C CA . ASP A 1 93 ? 0.542 -1.937 17.290 1.00 98.12 93 ASP A CA 1
ATOM 659 C C . ASP A 1 93 ? 0.995 -1.386 15.934 1.00 98.12 93 ASP A C 1
ATOM 661 O O . ASP A 1 93 ? 0.180 -1.043 15.070 1.00 98.12 93 ASP A O 1
ATOM 665 N N . ALA A 1 94 ? 2.313 -1.319 15.744 1.00 97.88 94 ALA A N 1
ATOM 666 C CA . ALA A 1 94 ? 2.932 -0.865 14.509 1.00 97.88 94 ALA A CA 1
ATOM 667 C C . ALA A 1 94 ? 3.497 -2.043 13.707 1.00 97.88 94 ALA A C 1
ATOM 669 O O . ALA A 1 94 ? 4.146 -2.939 14.244 1.00 97.88 94 ALA A O 1
ATOM 670 N N . TYR A 1 95 ? 3.301 -1.991 12.395 1.00 98.25 95 TYR A N 1
ATOM 671 C CA . TYR A 1 95 ? 3.777 -2.967 11.426 1.00 98.25 95 TYR A CA 1
ATOM 672 C C . TYR A 1 95 ? 4.706 -2.269 10.446 1.00 98.25 95 TYR A C 1
ATOM 674 O O . TYR A 1 95 ? 4.387 -1.194 9.938 1.00 98.25 95 TYR A O 1
ATOM 682 N N . VAL A 1 96 ? 5.844 -2.894 10.157 1.00 97.50 96 VAL A N 1
ATOM 683 C CA . VAL A 1 96 ? 6.833 -2.386 9.208 1.00 97.50 96 VAL A CA 1
ATOM 684 C C . VAL A 1 96 ? 7.221 -3.483 8.233 1.00 97.50 96 VAL A C 1
ATOM 686 O O . VAL A 1 96 ? 7.412 -4.635 8.617 1.00 97.50 96 VAL A O 1
ATOM 689 N N . TRP A 1 97 ? 7.328 -3.129 6.959 1.00 97.56 97 TRP A N 1
ATOM 690 C CA . TRP A 1 97 ? 7.810 -4.034 5.925 1.00 97.56 97 TRP A CA 1
ATOM 691 C C . TRP A 1 97 ? 8.518 -3.265 4.819 1.00 97.56 97 TRP A C 1
ATOM 693 O O . TRP A 1 97 ? 8.350 -2.054 4.662 1.00 97.56 97 TRP A O 1
ATOM 703 N N . GLY A 1 98 ? 9.310 -3.990 4.038 1.00 95.75 98 GLY A N 1
ATOM 704 C CA . GLY A 1 98 ? 10.240 -3.403 3.089 1.00 95.75 98 GLY A CA 1
ATOM 705 C C . GLY A 1 98 ? 11.688 -3.531 3.556 1.00 95.75 98 GLY A C 1
ATOM 706 O O . GLY A 1 98 ? 11.973 -4.206 4.545 1.00 95.75 98 GLY A O 1
ATOM 707 N N . SER A 1 99 ? 12.605 -2.875 2.854 1.00 91.19 99 SER A N 1
ATOM 708 C CA . SER A 1 99 ? 14.037 -2.905 3.162 1.00 91.19 99 SER A CA 1
ATOM 709 C C . SER A 1 99 ? 14.593 -1.485 3.098 1.00 91.19 99 SER A C 1
ATOM 711 O O . SER A 1 99 ? 14.477 -0.863 2.048 1.00 91.19 99 SER A O 1
ATOM 713 N N . PRO A 1 100 ? 15.175 -0.945 4.182 1.00 73.38 100 PRO A N 1
ATOM 714 C CA . PRO A 1 100 ? 15.725 0.411 4.194 1.00 73.38 100 PRO A CA 1
ATOM 715 C C . PRO A 1 100 ? 17.026 0.568 3.383 1.00 73.38 100 PRO A C 1
ATOM 717 O O . PRO A 1 100 ? 17.485 1.698 3.225 1.00 73.38 100 PRO A O 1
ATOM 720 N N . GLY A 1 101 ? 17.597 -0.529 2.872 1.00 65.44 101 GLY A N 1
ATOM 721 C CA . GLY A 1 101 ? 18.949 -0.602 2.309 1.00 65.44 101 GLY A CA 1
ATOM 722 C C . GLY A 1 101 ? 19.739 -1.739 2.933 1.00 65.44 101 GLY A C 1
ATOM 723 O O . GLY A 1 101 ? 19.616 -1.918 4.165 1.00 65.44 101 GLY A O 1
#

Secondary structure (DSSP, 8-state):
----PPPP--S--PPTT-TTS-EEEEEE-SSEEEEEETTS-EEEEE--TTSTT-SSS--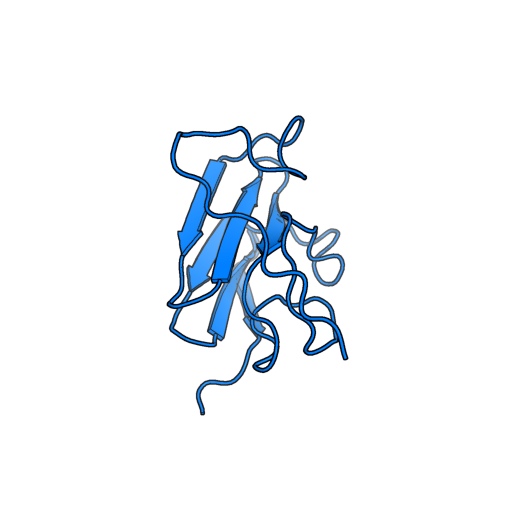-EEEEEE-GGGTT--EEEEEE-SSEEEEEETTS-EEEEE---

Sequence (101 aa):
AGRRGGGKVLHPKLARGLGDVGVVQLVCGERHSVVLTGDGSLYSWGRGPSGQLGHGDGFGRTEATRIVALQGVPIKQVSTSEHVTVAVAEGGDAYVWGSPG

Foldseek 3Di:
DDDPDPPDDPDDDDFAPCPPFAWDDKEDEPFKIWTAGPQQWIWMFGFFQQVQRQCPDRHGHPGTGTNCVCVPFRWDDWYDYNFKIWTAGPVGDIDMGGHPD

Mean predicted aligned error: 4.46 Å